Protein AF-A0A0U5JTV5-F1 (afdb_monomer_lite)

pLDDT: mean 86.44, std 17.34, range [33.72, 98.19]

Foldseek 3Di:
DPCPPPPDDPDAAEDEQVRCVVPVVVQLVVLQVVLHWYFHDDPNDGPDIDHRPSNVVVVVVVVVVVVVVVVVVVVVD

Radius of gyration: 16.14 Å; chains: 1; bounding box: 38×20×46 Å

Organism: Limosilactobacillus reuteri (NCBI:txid1598)

Sequence (77 aa):
MNNKKNFNWQQAINMNKDIFLEYFAQASGLSKAKRQPINLMEEEHRIGVYFSSAAYLEWLNKINDMKHEIMILKTKK

Secondary structure (DSSP, 8-state):
----TT-----PEEEEHHHHHHTHHHHHHHHHHHT--EEEEETTEEEEEE--HHHHHHHHHHHHHHHHHHHHHHHT-

Structure (mmCIF, N/CA/C/O backbone):
data_AF-A0A0U5JTV5-F1
#
_entry.id   AF-A0A0U5JTV5-F1
#
loop_
_atom_site.group_PDB
_atom_site.id
_atom_site.type_symbol
_atom_site.label_atom_id
_atom_site.label_alt_id
_atom_site.label_comp_id
_atom_site.label_asym_id
_atom_site.label_entity_id
_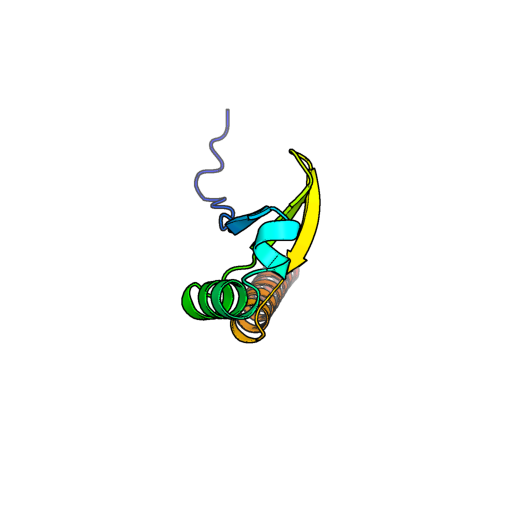atom_site.label_seq_id
_atom_site.pdbx_PDB_ins_code
_atom_site.Cartn_x
_atom_site.Cartn_y
_atom_site.Cartn_z
_atom_site.occupancy
_atom_site.B_iso_or_equiv
_atom_site.auth_seq_id
_atom_site.auth_comp_id
_atom_site.auth_asym_id
_atom_site.auth_atom_id
_atom_site.pdbx_PDB_model_num
ATOM 1 N N . MET A 1 1 ? -27.942 18.328 8.019 1.00 33.72 1 MET A N 1
ATOM 2 C CA . MET A 1 1 ? -26.986 17.255 7.663 1.00 33.72 1 MET A CA 1
ATOM 3 C C . MET A 1 1 ? -25.815 17.312 8.635 1.00 33.72 1 MET A C 1
ATOM 5 O O . MET A 1 1 ? -25.094 18.302 8.636 1.00 33.72 1 MET A O 1
ATOM 9 N N . ASN A 1 2 ? -25.682 16.319 9.522 1.00 35.47 2 ASN A N 1
ATOM 10 C CA . ASN A 1 2 ? -24.619 16.293 10.531 1.00 35.47 2 ASN A CA 1
ATOM 11 C C . ASN A 1 2 ? -23.255 16.142 9.856 1.00 35.47 2 ASN A C 1
ATOM 13 O O . ASN A 1 2 ? -22.922 15.108 9.281 1.00 35.47 2 ASN A O 1
ATOM 17 N N . ASN A 1 3 ? -22.495 17.226 9.922 1.00 41.50 3 ASN A N 1
ATOM 18 C CA . ASN A 1 3 ? -21.189 17.399 9.327 1.00 41.50 3 ASN A CA 1
ATOM 19 C C . ASN A 1 3 ? -20.187 16.546 10.134 1.00 41.50 3 ASN A C 1
ATOM 21 O O . ASN A 1 3 ? -19.735 16.969 11.199 1.00 41.50 3 ASN A O 1
ATOM 25 N N . LYS A 1 4 ? -19.884 15.319 9.676 1.00 48.34 4 LYS A N 1
ATOM 26 C CA . LYS A 1 4 ? -18.799 14.468 10.211 1.00 48.34 4 LYS A CA 1
ATOM 27 C C . LYS A 1 4 ? -17.446 15.120 9.876 1.00 48.34 4 LYS A C 1
ATOM 29 O O . LYS A 1 4 ? -16.703 14.630 9.034 1.00 48.34 4 LYS A O 1
ATOM 34 N N . LYS A 1 5 ? -17.152 16.256 10.514 1.00 46.69 5 LYS A N 1
ATOM 35 C CA . LYS A 1 5 ? -16.074 17.197 10.163 1.00 46.69 5 LYS A CA 1
ATOM 36 C C . LYS A 1 5 ? -14.645 16.654 10.278 1.00 46.69 5 LYS A C 1
ATOM 38 O O . LYS A 1 5 ? -13.732 17.345 9.851 1.00 46.69 5 LYS A O 1
ATOM 43 N N . ASN A 1 6 ? -14.438 15.435 10.780 1.00 46.41 6 ASN A N 1
ATOM 44 C CA . ASN A 1 6 ? -13.096 14.922 11.075 1.00 46.41 6 ASN A CA 1
ATOM 45 C C . ASN A 1 6 ? -12.755 13.581 10.398 1.00 46.41 6 ASN A C 1
ATOM 47 O O . ASN A 1 6 ? -11.746 12.975 10.744 1.00 46.41 6 ASN A O 1
ATOM 51 N N . PHE A 1 7 ? -13.547 13.099 9.432 1.00 45.94 7 PHE A N 1
ATOM 52 C CA . PHE A 1 7 ? -13.133 11.953 8.610 1.00 45.94 7 PHE A CA 1
ATOM 53 C C . PHE A 1 7 ? -12.299 12.442 7.423 1.00 45.94 7 PHE A C 1
ATOM 55 O O . PHE A 1 7 ? -12.808 12.622 6.319 1.00 45.94 7 PHE A O 1
ATOM 62 N N . ASN A 1 8 ? -11.010 12.687 7.659 1.00 47.50 8 ASN A N 1
ATOM 63 C CA . ASN A 1 8 ? -10.063 12.925 6.577 1.00 47.50 8 ASN A CA 1
ATOM 64 C C . ASN A 1 8 ? -9.528 11.566 6.111 1.00 47.50 8 ASN A C 1
ATOM 66 O O . ASN A 1 8 ? -8.633 10.993 6.735 1.00 47.50 8 ASN A O 1
ATOM 70 N N . TRP A 1 9 ? -10.117 11.003 5.055 1.00 52.97 9 TRP A N 1
ATOM 71 C CA . TRP A 1 9 ? -9.530 9.836 4.404 1.00 52.97 9 TRP A CA 1
ATOM 72 C C . TRP A 1 9 ? -8.153 10.247 3.888 1.00 52.97 9 TRP A C 1
ATOM 74 O O . TRP A 1 9 ? -8.055 11.170 3.081 1.00 52.97 9 TRP A O 1
ATOM 84 N N . GLN A 1 10 ? -7.087 9.588 4.358 1.00 59.97 10 GLN A N 1
ATOM 85 C CA . GLN A 1 10 ? -5.778 9.735 3.727 1.00 59.97 10 GLN A CA 1
ATOM 86 C C . GLN A 1 10 ? -5.959 9.431 2.239 1.00 59.97 10 GLN A C 1
ATOM 88 O O . GLN A 1 10 ? -6.294 8.304 1.871 1.00 59.97 10 GLN A O 1
ATOM 93 N N . GLN A 1 11 ? -5.794 10.457 1.403 1.00 64.62 11 GLN A N 1
ATOM 94 C CA . GLN A 1 11 ? -5.877 10.315 -0.041 1.00 64.62 11 GLN A CA 1
ATOM 95 C C . GLN A 1 11 ? 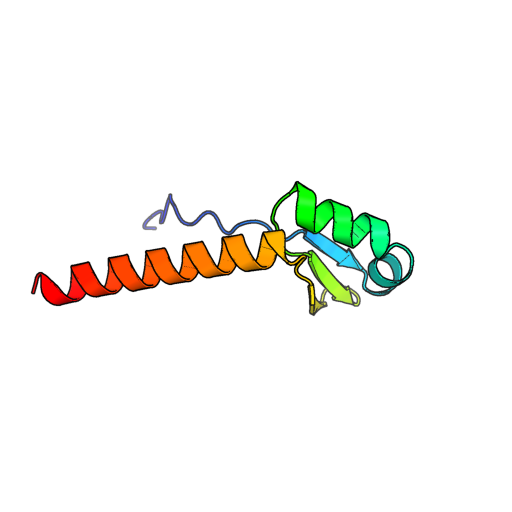-4.715 9.423 -0.471 1.00 64.62 11 GLN A C 1
ATOM 97 O O . GLN A 1 11 ? -3.551 9.812 -0.393 1.00 64.62 11 GLN A O 1
ATOM 102 N N . ALA A 1 12 ? -5.035 8.184 -0.827 1.00 74.06 12 ALA A N 1
ATOM 103 C CA . ALA A 1 12 ? -4.086 7.286 -1.454 1.00 74.06 12 ALA A CA 1
ATOM 104 C C . ALA A 1 12 ? -3.702 7.853 -2.827 1.00 74.06 12 ALA A C 1
ATOM 106 O O . ALA A 1 12 ? -4.520 8.479 -3.505 1.00 74.06 12 ALA A O 1
ATOM 107 N N . ILE A 1 13 ? -2.450 7.651 -3.227 1.00 86.94 13 ILE A N 1
ATOM 108 C CA . ILE A 1 13 ? -1.943 8.144 -4.507 1.00 86.94 13 ILE A CA 1
ATOM 109 C C . ILE A 1 13 ? -2.500 7.232 -5.600 1.00 86.94 13 ILE A C 1
ATOM 111 O O . ILE A 1 13 ? -2.197 6.045 -5.604 1.00 86.94 13 ILE A O 1
ATOM 115 N N . ASN A 1 14 ? -3.311 7.755 -6.515 1.00 93.19 14 ASN A N 1
ATOM 116 C CA . ASN A 1 14 ? -3.803 6.974 -7.650 1.00 93.19 14 ASN A CA 1
ATOM 117 C C . ASN A 1 14 ? -2.751 6.967 -8.765 1.00 93.19 14 ASN A C 1
ATOM 119 O O . ASN A 1 14 ? -2.273 8.027 -9.168 1.00 93.19 14 ASN A O 1
ATOM 123 N N . MET A 1 15 ? -2.396 5.785 -9.265 1.00 94.50 15 MET A N 1
ATOM 124 C CA . MET A 1 15 ? -1.422 5.608 -10.341 1.00 94.50 15 MET A CA 1
ATOM 125 C C . MET A 1 15 ? -1.910 4.536 -11.311 1.00 94.50 15 MET A C 1
ATOM 127 O O . MET A 1 15 ? -2.357 3.475 -10.881 1.00 94.50 15 MET A O 1
ATOM 131 N N . ASN A 1 16 ? -1.819 4.801 -12.615 1.00 96.12 16 ASN A N 1
ATOM 132 C CA . ASN A 1 16 ? -2.096 3.790 -13.634 1.00 96.12 16 ASN A CA 1
ATOM 133 C C . ASN A 1 16 ? -1.149 2.583 -13.455 1.00 96.12 16 ASN A C 1
ATOM 135 O O . ASN A 1 16 ? 0.038 2.767 -13.172 1.00 96.12 16 ASN A O 1
ATOM 139 N N . LYS A 1 17 ? -1.674 1.360 -13.598 1.00 96.38 17 LYS A N 1
ATOM 140 C CA . LYS A 1 17 ? -0.936 0.103 -13.402 1.00 96.38 17 LYS A CA 1
ATOM 141 C C . LYS A 1 17 ? 0.335 0.033 -14.241 1.00 96.38 17 LYS A C 1
ATOM 143 O O . LYS A 1 17 ? 1.377 -0.347 -13.716 1.00 96.38 17 LYS A O 1
ATOM 148 N N . ASP A 1 18 ? 0.255 0.411 -15.508 1.00 96.12 18 ASP A N 1
ATOM 149 C CA . ASP A 1 18 ? 1.367 0.267 -16.443 1.00 96.12 18 ASP A CA 1
ATOM 150 C C . ASP A 1 18 ? 2.475 1.271 -16.111 1.00 96.12 18 ASP A C 1
ATOM 152 O O . ASP A 1 18 ? 3.642 0.895 -16.030 1.00 96.12 18 ASP A O 1
ATOM 156 N N . ILE A 1 19 ? 2.101 2.505 -15.746 1.00 96.12 19 ILE A N 1
ATOM 157 C CA . ILE A 1 19 ? 3.040 3.518 -15.232 1.00 96.12 19 ILE A CA 1
ATOM 158 C C . ILE A 1 19 ? 3.709 3.040 -13.936 1.00 96.12 19 ILE A C 1
ATOM 160 O O . ILE A 1 19 ? 4.911 3.224 -13.746 1.00 96.12 19 ILE A O 1
ATOM 164 N N . PHE A 1 20 ? 2.949 2.421 -13.029 1.00 96.69 20 PHE A N 1
ATOM 165 C CA . PHE A 1 20 ? 3.506 1.879 -11.790 1.00 96.69 20 PHE A CA 1
ATOM 166 C C . PHE A 1 20 ? 4.538 0.779 -12.057 1.00 96.69 20 PHE A C 1
ATOM 168 O O . PHE A 1 20 ? 5.573 0.748 -11.393 1.00 96.69 20 PHE A O 1
ATOM 175 N N . LEU A 1 21 ? 4.261 -0.119 -13.007 1.00 96.44 21 LEU A N 1
ATOM 176 C CA . LEU A 1 21 ? 5.174 -1.202 -13.367 1.00 96.44 21 LEU A CA 1
ATOM 177 C C . LEU A 1 21 ? 6.440 -0.669 -14.050 1.00 96.44 21 LEU A C 1
ATOM 179 O O . LEU A 1 21 ? 7.535 -1.114 -13.711 1.00 96.44 21 LEU A O 1
ATOM 183 N N . GLU A 1 22 ? 6.308 0.313 -14.944 1.00 98.19 22 GLU A N 1
ATOM 184 C CA . GLU A 1 22 ? 7.439 0.954 -15.626 1.00 98.19 22 GLU A CA 1
ATOM 185 C C . GLU A 1 22 ? 8.351 1.714 -14.644 1.00 98.19 22 GLU A C 1
ATOM 187 O O . GLU A 1 22 ? 9.574 1.587 -14.697 1.00 98.19 22 GLU A O 1
ATOM 192 N N . TYR A 1 23 ? 7.766 2.445 -13.688 1.00 97.50 23 TYR A N 1
ATOM 193 C CA . TYR A 1 23 ? 8.487 3.303 -12.737 1.00 97.50 23 TYR A CA 1
ATOM 194 C C . TYR A 1 23 ? 8.436 2.785 -11.296 1.00 97.50 23 TYR A C 1
ATOM 196 O O . TYR A 1 23 ? 8.353 3.562 -10.336 1.00 97.50 23 TYR A O 1
ATOM 204 N N . PHE A 1 24 ? 8.497 1.462 -11.119 1.00 96.94 24 PHE A N 1
ATOM 205 C CA . PHE A 1 24 ? 8.303 0.826 -9.814 1.00 96.94 24 PHE A CA 1
ATOM 206 C C . PHE A 1 24 ? 9.234 1.379 -8.726 1.00 96.94 24 PHE A C 1
ATOM 208 O O . PHE A 1 24 ? 8.797 1.630 -7.602 1.00 96.94 24 PHE A O 1
ATOM 215 N N . ALA A 1 25 ? 10.514 1.608 -9.034 1.00 97.81 25 ALA A N 1
ATOM 216 C CA . ALA A 1 25 ? 11.476 2.110 -8.053 1.00 97.81 25 ALA A CA 1
ATOM 217 C C . ALA A 1 25 ? 11.099 3.514 -7.542 1.00 97.81 25 ALA A C 1
ATOM 219 O O . ALA A 1 25 ? 11.130 3.771 -6.334 1.00 97.81 25 ALA A O 1
ATOM 220 N N . GLN A 1 26 ? 10.685 4.406 -8.444 1.00 97.62 26 GLN A N 1
ATOM 221 C CA . GLN A 1 26 ? 10.243 5.761 -8.129 1.00 97.62 26 GLN A CA 1
ATOM 222 C C . GLN A 1 26 ? 8.910 5.739 -7.376 1.00 97.62 26 GLN A C 1
ATOM 224 O O . GLN A 1 26 ? 8.777 6.413 -6.354 1.00 97.62 26 GLN A O 1
ATOM 229 N N . ALA A 1 27 ? 7.951 4.925 -7.825 1.00 96.00 27 ALA A N 1
ATOM 230 C CA . ALA A 1 27 ? 6.667 4.737 -7.156 1.00 96.00 27 ALA A CA 1
ATOM 231 C C . ALA A 1 27 ? 6.854 4.191 -5.728 1.00 96.00 27 ALA A C 1
ATOM 233 O O . ALA A 1 27 ? 6.283 4.707 -4.764 1.00 96.00 27 ALA A O 1
ATOM 234 N N . SER A 1 28 ? 7.735 3.206 -5.552 1.00 95.81 28 SER A N 1
ATOM 235 C CA . SER A 1 28 ? 8.098 2.668 -4.241 1.00 95.81 28 SER A CA 1
ATOM 236 C C . SER A 1 28 ? 8.746 3.727 -3.343 1.00 95.81 28 SER A C 1
ATOM 238 O O . SER A 1 28 ? 8.355 3.881 -2.180 1.00 95.81 28 SER A O 1
ATOM 240 N N . GLY A 1 29 ? 9.671 4.522 -3.893 1.00 96.69 29 GLY A N 1
ATOM 241 C CA . GLY A 1 29 ? 10.279 5.662 -3.207 1.00 96.69 29 GLY A CA 1
ATOM 242 C C . GLY A 1 29 ? 9.251 6.707 -2.768 1.00 96.69 29 GLY A C 1
ATOM 243 O O . GLY A 1 29 ? 9.292 7.164 -1.625 1.00 96.69 29 GLY A O 1
ATOM 244 N N . LEU A 1 30 ? 8.281 7.025 -3.629 1.00 94.25 30 LEU A N 1
ATOM 245 C CA . LEU A 1 30 ? 7.188 7.948 -3.330 1.00 94.25 30 LEU A CA 1
ATOM 246 C C . LEU A 1 30 ? 6.304 7.427 -2.190 1.00 94.25 30 LEU A C 1
ATOM 248 O O . LEU A 1 30 ? 6.070 8.158 -1.225 1.00 94.25 30 LEU A O 1
ATOM 252 N N . SER A 1 31 ? 5.873 6.160 -2.258 1.00 94.25 31 SER A N 1
ATOM 253 C CA . SER A 1 31 ? 5.095 5.521 -1.187 1.00 94.25 31 SER A CA 1
ATOM 254 C C . SER A 1 31 ? 5.841 5.573 0.148 1.00 94.25 31 SER A C 1
ATOM 256 O O . SER A 1 31 ? 5.249 5.895 1.179 1.00 94.25 31 SER A O 1
ATOM 258 N N . LYS A 1 32 ? 7.154 5.311 0.134 1.00 95.00 32 LYS A N 1
ATOM 259 C CA . LYS A 1 32 ? 8.003 5.356 1.330 1.00 95.00 32 LYS A CA 1
ATOM 260 C C . LYS A 1 32 ? 8.129 6.771 1.891 1.00 95.00 32 LYS A C 1
ATOM 262 O O . LYS A 1 32 ? 7.950 6.961 3.090 1.00 95.00 32 LYS A O 1
ATOM 267 N N . ALA A 1 33 ? 8.420 7.756 1.041 1.00 93.88 33 ALA A N 1
ATOM 268 C CA . ALA A 1 33 ? 8.644 9.141 1.450 1.00 93.88 33 ALA A CA 1
ATOM 269 C C . ALA A 1 33 ? 7.370 9.804 1.993 1.00 93.88 33 ALA A C 1
ATOM 271 O O . ALA A 1 33 ? 7.422 10.522 2.989 1.00 93.88 33 ALA A O 1
ATOM 272 N N . LYS A 1 34 ? 6.220 9.541 1.362 1.00 91.25 34 LYS A N 1
ATOM 273 C CA . LYS A 1 34 ? 4.918 10.070 1.794 1.00 91.25 34 LYS A CA 1
ATOM 274 C C . LYS A 1 34 ? 4.268 9.245 2.898 1.00 91.25 34 LYS A C 1
ATOM 276 O O . LYS A 1 34 ? 3.295 9.705 3.484 1.00 91.25 34 LYS A O 1
ATOM 281 N N . ARG A 1 35 ? 4.792 8.043 3.164 1.00 91.44 35 ARG A N 1
ATOM 282 C CA . ARG A 1 35 ? 4.198 7.049 4.070 1.00 91.44 35 ARG A CA 1
ATOM 283 C C . ARG A 1 35 ? 2.723 6.799 3.740 1.00 91.44 35 ARG A C 1
ATOM 285 O O . ARG A 1 35 ? 1.857 6.742 4.608 1.00 91.44 35 ARG A O 1
ATOM 292 N N . GLN A 1 36 ? 2.448 6.685 2.445 1.00 91.12 36 GLN A N 1
ATOM 293 C CA . GLN A 1 36 ? 1.108 6.527 1.890 1.00 91.12 36 GLN A CA 1
ATOM 294 C C . GLN A 1 36 ? 1.068 5.357 0.900 1.00 91.12 36 GLN A C 1
ATOM 296 O O . GLN A 1 36 ? 2.076 5.074 0.238 1.00 91.12 36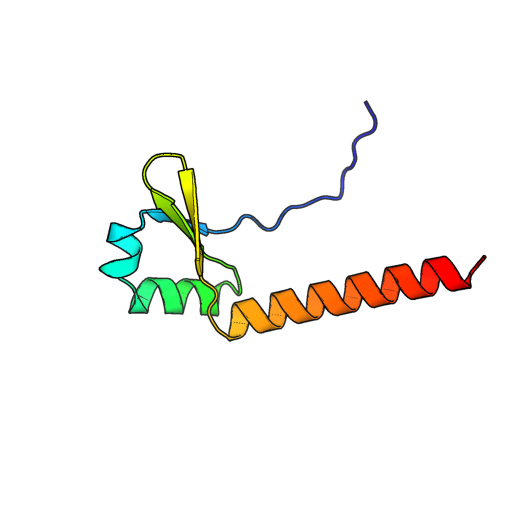 GLN A O 1
ATOM 301 N N . PRO A 1 37 ? -0.078 4.666 0.784 1.00 93.25 37 PRO A N 1
ATOM 302 C CA . PRO A 1 37 ? -0.282 3.670 -0.257 1.00 93.25 37 PRO A CA 1
ATOM 303 C C . PRO A 1 37 ? -0.410 4.301 -1.645 1.00 93.25 37 PRO A C 1
ATOM 305 O O . PRO A 1 37 ? -0.808 5.462 -1.790 1.00 93.25 37 PRO A O 1
ATOM 308 N N . ILE A 1 38 ? -0.140 3.482 -2.661 1.00 95.19 38 ILE A N 1
ATOM 309 C CA . ILE A 1 38 ? -0.458 3.768 -4.059 1.00 95.19 38 ILE A CA 1
ATOM 310 C C . ILE A 1 38 ? -1.613 2.858 -4.475 1.00 95.19 38 ILE A C 1
ATOM 312 O O . ILE A 1 38 ? -1.489 1.637 -4.430 1.00 95.19 38 ILE A O 1
ATOM 316 N N . ASN A 1 39 ? -2.736 3.443 -4.877 1.00 95.56 39 ASN A N 1
ATOM 317 C CA . ASN A 1 39 ? -3.798 2.726 -5.565 1.00 95.56 39 ASN A CA 1
ATOM 318 C C . ASN A 1 39 ? -3.360 2.477 -7.010 1.00 95.56 39 ASN A C 1
ATOM 320 O O . ASN A 1 39 ? -3.078 3.424 -7.745 1.00 95.56 39 ASN A O 1
ATOM 324 N N . LEU A 1 40 ? -3.337 1.209 -7.408 1.00 96.06 40 LEU A N 1
ATOM 325 C CA . LEU A 1 40 ? -3.118 0.804 -8.789 1.00 96.06 40 LEU A CA 1
ATOM 326 C C . LEU A 1 40 ? -4.452 0.870 -9.526 1.00 96.06 40 LEU A C 1
ATOM 328 O O . LEU A 1 40 ? -5.417 0.209 -9.130 1.00 96.06 40 LEU A O 1
ATOM 332 N N . MET A 1 41 ? -4.490 1.686 -10.570 1.00 96.25 41 MET A N 1
ATOM 333 C CA . MET A 1 41 ? -5.672 1.973 -11.370 1.00 96.25 41 MET A CA 1
ATOM 334 C C . MET A 1 41 ? -5.535 1.338 -12.754 1.00 96.25 41 MET A C 1
ATOM 336 O O . MET A 1 41 ? -4.478 1.426 -13.376 1.00 96.25 41 MET A O 1
ATOM 340 N N . GLU A 1 42 ? -6.611 0.745 -13.249 1.00 95.81 42 GLU A N 1
ATOM 341 C CA . GLU A 1 42 ? -6.793 0.365 -14.649 1.00 95.81 42 GLU A CA 1
ATOM 342 C C . GLU A 1 42 ? -8.054 1.095 -15.118 1.00 95.81 42 GLU A C 1
ATOM 344 O O . GLU A 1 42 ? -9.125 0.921 -14.534 1.00 95.81 42 GLU A O 1
ATOM 349 N N . GLU A 1 43 ? -7.899 2.014 -16.076 1.00 89.31 43 GLU A N 1
ATOM 350 C CA . GLU A 1 43 ? -8.917 3.030 -16.390 1.00 89.31 43 GLU A CA 1
ATOM 351 C C . GLU A 1 43 ? -9.354 3.802 -15.121 1.00 89.31 43 GLU A C 1
ATOM 353 O O . GLU A 1 43 ? -8.512 4.340 -14.397 1.00 89.31 43 GLU A O 1
ATOM 358 N N . GLU A 1 44 ? -10.656 3.850 -14.824 1.00 86.44 44 GLU A N 1
ATOM 359 C CA . GLU A 1 44 ? -11.220 4.478 -13.620 1.00 86.44 44 GLU A CA 1
ATOM 360 C C . GLU A 1 44 ? -11.367 3.504 -12.435 1.00 86.44 44 GLU A C 1
ATOM 362 O O . GLU A 1 44 ? -11.820 3.885 -11.351 1.00 86.44 44 GLU A O 1
ATOM 367 N N . HIS A 1 45 ? -10.957 2.244 -12.599 1.00 91.50 45 HIS A N 1
ATOM 368 C CA . HIS A 1 45 ? -11.154 1.194 -11.607 1.00 91.50 45 HIS A CA 1
ATOM 369 C C . HIS A 1 45 ? -9.873 0.914 -10.823 1.00 91.50 45 HIS A C 1
ATOM 371 O O . HIS A 1 45 ? -8.795 0.708 -11.379 1.00 91.50 45 HIS A O 1
ATOM 377 N N . ARG A 1 46 ? -9.983 0.861 -9.492 1.00 93.88 46 ARG A N 1
ATOM 378 C CA . ARG A 1 46 ? -8.868 0.425 -8.646 1.00 93.88 46 ARG A CA 1
ATOM 379 C C . ARG A 1 46 ? -8.760 -1.095 -8.683 1.00 93.88 46 ARG A C 1
ATOM 381 O O . ARG A 1 46 ? -9.636 -1.782 -8.161 1.00 93.88 46 ARG A O 1
ATOM 388 N N . ILE A 1 47 ? -7.640 -1.596 -9.183 1.00 95.88 47 ILE A N 1
ATOM 389 C CA . ILE A 1 47 ? -7.351 -3.032 -9.292 1.00 95.88 47 ILE A CA 1
ATOM 390 C C . ILE A 1 47 ? -6.424 -3.551 -8.187 1.00 95.88 47 ILE A C 1
ATOM 392 O O . ILE A 1 47 ? -6.325 -4.754 -7.966 1.00 95.88 47 ILE A O 1
ATOM 396 N N . GLY A 1 48 ? -5.737 -2.657 -7.472 1.00 94.44 48 GLY A N 1
ATOM 397 C CA . GLY A 1 48 ? -4.797 -3.052 -6.429 1.00 94.44 48 GLY A CA 1
ATOM 398 C C . GLY A 1 48 ? -4.352 -1.897 -5.547 1.00 94.44 48 GLY A C 1
ATOM 399 O O . GLY A 1 48 ? -4.647 -0.731 -5.812 1.00 94.44 48 GLY A O 1
ATOM 400 N N . VAL A 1 49 ? -3.637 -2.232 -4.476 1.00 94.62 49 VAL A N 1
ATOM 401 C CA . VAL A 1 49 ? -3.003 -1.256 -3.587 1.00 94.62 49 VAL A CA 1
ATOM 402 C C . VAL A 1 49 ? -1.594 -1.730 -3.274 1.00 94.62 49 VAL A C 1
ATOM 404 O O . VAL A 1 49 ? -1.401 -2.841 -2.785 1.00 94.62 49 VAL A O 1
ATOM 407 N N . TYR A 1 50 ? -0.615 -0.875 -3.538 1.00 95.19 50 TYR A N 1
ATOM 408 C CA . TYR A 1 50 ? 0.771 -1.090 -3.167 1.00 95.19 50 TYR A CA 1
ATOM 409 C C . TYR A 1 50 ? 1.123 -0.297 -1.907 1.00 95.19 50 TYR A C 1
ATOM 411 O O . TYR A 1 50 ? 0.774 0.879 -1.767 1.00 95.19 50 TYR A O 1
ATOM 419 N N . PHE A 1 51 ? 1.888 -0.933 -1.021 1.00 94.88 51 PHE A N 1
ATOM 420 C CA . PHE A 1 51 ? 2.512 -0.291 0.127 1.00 94.88 51 PHE A CA 1
ATOM 421 C C . PHE A 1 51 ? 4.017 -0.532 0.091 1.00 94.88 51 PHE A C 1
ATOM 423 O O . PHE A 1 51 ? 4.471 -1.674 0.050 1.00 94.88 51 PHE A O 1
ATOM 430 N N . SER A 1 52 ? 4.802 0.536 0.228 1.00 95.38 52 SER A N 1
ATOM 431 C CA . SER A 1 52 ? 6.154 0.379 0.766 1.00 95.38 52 SER A CA 1
ATOM 432 C C . SER A 1 52 ? 6.082 -0.139 2.209 1.00 95.38 52 SER A C 1
ATOM 434 O O . SER A 1 52 ? 5.118 0.140 2.927 1.00 95.38 52 SER A O 1
ATOM 436 N N . SER A 1 53 ? 7.125 -0.825 2.684 1.00 95.69 53 SER A N 1
ATOM 437 C CA . SER A 1 53 ? 7.167 -1.327 4.068 1.00 95.69 53 SER A CA 1
ATOM 438 C C . SER A 1 53 ? 6.927 -0.219 5.101 1.00 95.69 53 SER A C 1
ATOM 440 O O . SER A 1 53 ? 6.216 -0.431 6.077 1.00 95.69 53 SER A O 1
ATOM 442 N N . ALA A 1 54 ? 7.460 0.987 4.864 1.00 93.69 54 ALA A N 1
ATOM 443 C CA . ALA A 1 54 ? 7.259 2.134 5.750 1.00 93.69 54 ALA A CA 1
ATOM 444 C C . ALA A 1 54 ? 5.794 2.604 5.780 1.00 93.69 54 ALA A C 1
ATOM 446 O O . ALA A 1 54 ? 5.255 2.855 6.856 1.00 93.69 54 ALA A O 1
ATOM 447 N N . ALA A 1 55 ? 5.140 2.687 4.616 1.00 92.62 55 ALA A N 1
ATOM 448 C CA . ALA A 1 55 ? 3.724 3.040 4.534 1.00 92.62 55 ALA A CA 1
ATOM 449 C C . ALA A 1 55 ? 2.833 1.971 5.188 1.00 92.62 55 ALA A C 1
ATOM 451 O O . ALA A 1 55 ? 1.876 2.309 5.881 1.00 92.62 55 ALA A O 1
ATOM 452 N N . TYR A 1 56 ? 3.166 0.688 5.007 1.00 94.06 56 TYR A N 1
ATOM 453 C CA . TYR A 1 56 ? 2.435 -0.414 5.629 1.00 94.06 56 TYR A CA 1
ATOM 454 C C . TYR A 1 56 ? 2.528 -0.373 7.158 1.00 94.06 56 TYR A C 1
ATOM 456 O O . TYR A 1 56 ? 1.510 -0.488 7.834 1.00 94.06 56 TYR A O 1
ATOM 464 N N . LEU A 1 57 ? 3.729 -0.165 7.707 1.00 94.69 5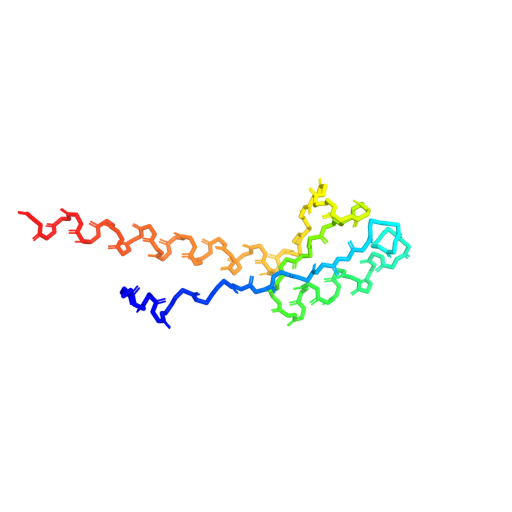7 LEU A N 1
ATOM 465 C CA . LEU A 1 57 ? 3.927 -0.066 9.155 1.00 94.69 57 LEU A CA 1
ATOM 466 C C . LEU A 1 57 ? 3.144 1.104 9.761 1.00 94.69 57 LEU A C 1
ATOM 468 O O . LEU A 1 57 ? 2.506 0.934 10.797 1.00 94.69 57 LEU A O 1
ATOM 472 N N . GLU A 1 58 ? 3.131 2.271 9.109 1.00 90.75 58 GLU A N 1
ATOM 473 C CA . GLU A 1 58 ? 2.331 3.403 9.590 1.00 90.75 58 GLU A CA 1
ATOM 474 C C . GLU A 1 58 ? 0.827 3.096 9.565 1.00 90.75 58 GLU A C 1
ATOM 476 O O . GLU A 1 58 ? 0.111 3.414 10.516 1.00 90.75 58 GLU A O 1
ATOM 481 N N . TRP A 1 59 ? 0.345 2.449 8.504 1.00 90.25 59 TRP A N 1
ATOM 482 C CA . TRP A 1 59 ? -1.052 2.036 8.405 1.00 90.25 59 TRP A CA 1
ATOM 483 C C . TRP A 1 59 ? -1.433 1.010 9.481 1.00 90.25 59 TRP A C 1
ATOM 485 O O . TRP A 1 59 ? -2.469 1.156 10.132 1.00 90.25 59 TRP A O 1
ATOM 495 N N . LEU A 1 60 ? -0.575 0.015 9.721 1.00 93.81 60 LEU A N 1
ATOM 496 C CA . LEU A 1 60 ? -0.781 -1.000 10.752 1.00 93.81 60 LEU A CA 1
ATOM 497 C C . LEU A 1 60 ? -0.830 -0.383 12.155 1.00 93.81 60 LEU A C 1
ATOM 499 O O . LEU A 1 60 ? -1.710 -0.733 12.940 1.00 93.81 60 LEU A O 1
ATOM 503 N N . ASN A 1 61 ? 0.064 0.564 12.453 1.00 93.50 61 ASN A N 1
ATOM 504 C CA . ASN A 1 61 ? 0.065 1.272 13.732 1.00 93.50 61 ASN A CA 1
ATOM 505 C C . ASN A 1 61 ? -1.245 2.036 13.943 1.00 93.50 61 ASN A C 1
ATOM 507 O O . ASN A 1 61 ? -1.901 1.826 14.957 1.00 93.50 61 ASN A O 1
ATOM 511 N N . LYS A 1 62 ? -1.706 2.797 12.940 1.00 91.12 62 LYS A N 1
ATOM 512 C CA . LYS A 1 62 ? -3.005 3.491 13.010 1.00 91.12 62 LYS A CA 1
ATOM 513 C C . LYS A 1 62 ? -4.165 2.528 13.262 1.00 91.12 62 LYS A C 1
ATOM 515 O O . LYS A 1 62 ? -5.064 2.837 14.037 1.00 91.12 62 LYS A O 1
ATOM 520 N N . ILE A 1 63 ? -4.163 1.353 12.626 1.00 92.31 63 ILE A N 1
ATOM 521 C CA . ILE A 1 63 ? -5.182 0.322 12.879 1.00 92.31 63 ILE A CA 1
ATOM 522 C C . ILE A 1 63 ? -5.134 -0.168 14.322 1.00 92.31 63 ILE A C 1
ATOM 524 O O . ILE A 1 63 ? -6.186 -0.344 14.937 1.00 92.31 63 ILE A O 1
ATOM 528 N N . ASN A 1 64 ? -3.941 -0.417 14.852 1.00 95.69 64 ASN A N 1
ATOM 529 C CA . ASN A 1 64 ? -3.780 -0.887 16.221 1.00 95.69 64 ASN A CA 1
ATOM 530 C C . ASN A 1 64 ? -4.222 0.175 17.234 1.00 95.69 64 ASN A C 1
ATOM 532 O O . ASN A 1 64 ? -4.953 -0.166 18.163 1.00 95.69 64 ASN A O 1
ATOM 536 N N . ASP A 1 65 ? -3.887 1.443 16.997 1.00 95.44 65 ASP A N 1
ATOM 537 C CA . ASP A 1 65 ? -4.321 2.570 17.825 1.00 95.44 65 ASP A CA 1
ATOM 538 C C . ASP A 1 65 ? -5.852 2.680 17.834 1.00 95.44 65 ASP A C 1
ATOM 540 O O . ASP A 1 65 ? -6.474 2.665 18.895 1.00 95.44 65 ASP A O 1
ATOM 544 N N . MET A 1 66 ? -6.493 2.646 16.658 1.00 94.12 66 MET A N 1
ATOM 545 C CA . MET A 1 66 ? -7.960 2.665 16.560 1.00 94.12 66 MET A CA 1
ATOM 546 C C . MET A 1 66 ? -8.611 1.464 17.261 1.00 94.12 66 MET A C 1
ATOM 548 O O . MET A 1 66 ? -9.633 1.607 17.934 1.00 94.12 66 MET A O 1
ATOM 552 N N . LYS A 1 67 ? -8.041 0.259 17.123 1.00 94.88 67 LYS A N 1
ATOM 553 C CA . LYS A 1 67 ? -8.534 -0.935 17.831 1.00 94.88 67 LYS A CA 1
ATOM 554 C C . LYS A 1 67 ? -8.436 -0.759 19.345 1.00 94.88 67 LYS A C 1
ATOM 556 O O . LYS A 1 67 ? -9.365 -1.142 20.058 1.00 94.88 67 LYS A O 1
ATOM 561 N N . HIS A 1 68 ? -7.333 -0.189 19.823 1.00 94.38 68 HIS A N 1
ATOM 562 C CA . HIS A 1 68 ? -7.116 0.084 21.236 1.00 94.38 68 HIS A CA 1
ATOM 563 C C . HIS A 1 68 ? -8.119 1.114 21.774 1.00 94.38 68 HIS A C 1
ATOM 565 O O . HIS A 1 68 ? -8.770 0.863 22.788 1.00 94.38 68 HIS A O 1
ATOM 571 N N . GLU A 1 69 ? -8.338 2.215 21.053 1.00 94.31 69 GLU A N 1
ATOM 572 C CA . GLU A 1 69 ? -9.341 3.226 21.405 1.00 94.31 69 GLU A CA 1
ATOM 573 C C . GLU A 1 69 ? -10.754 2.630 21.491 1.00 94.31 69 GLU A C 1
ATOM 575 O O . GLU A 1 69 ? -11.468 2.847 22.473 1.00 94.31 69 GLU A O 1
ATOM 580 N N . ILE A 1 70 ? -11.149 1.810 20.510 1.00 94.56 70 ILE A N 1
ATOM 581 C CA . ILE A 1 70 ? -12.444 1.111 20.524 1.00 94.56 70 ILE A CA 1
ATOM 582 C C . ILE A 1 70 ? -12.559 0.187 21.742 1.00 94.56 70 ILE A C 1
ATOM 584 O O . ILE A 1 70 ? -13.629 0.105 22.348 1.00 94.56 70 ILE A O 1
ATOM 588 N N . MET A 1 71 ? -11.482 -0.514 22.106 1.00 95.19 71 MET A N 1
ATOM 589 C CA . MET A 1 71 ? -11.463 -1.393 23.275 1.00 95.19 71 MET A CA 1
ATOM 590 C C . MET A 1 71 ? -11.701 -0.604 24.567 1.00 95.19 71 MET A C 1
ATOM 592 O O . MET A 1 71 ? -12.584 -0.979 25.336 1.00 95.19 71 MET A O 1
ATOM 596 N N . ILE A 1 72 ? -10.995 0.515 24.764 1.00 94.75 72 ILE A N 1
ATOM 597 C CA . ILE A 1 72 ? -11.181 1.404 25.924 1.00 94.75 72 ILE A CA 1
ATOM 598 C C . ILE A 1 72 ? -12.622 1.924 25.998 1.00 94.75 72 ILE A C 1
ATOM 600 O O . ILE A 1 72 ? -13.215 1.987 27.073 1.00 94.75 72 ILE A O 1
ATOM 604 N N . LEU A 1 73 ? -13.207 2.313 24.864 1.00 93.81 73 LEU A N 1
ATOM 605 C CA . LEU A 1 73 ? -14.582 2.816 24.831 1.00 93.81 73 LEU A CA 1
ATOM 606 C C . LEU A 1 73 ? -15.611 1.738 25.195 1.00 93.81 73 LEU A C 1
ATOM 608 O O . LEU A 1 73 ? -16.637 2.055 25.792 1.00 93.81 73 LEU A O 1
ATOM 612 N N . LYS A 1 74 ? -15.346 0.471 24.858 1.00 91.31 74 LYS A N 1
ATOM 613 C CA . LYS A 1 74 ? -16.222 -0.653 25.219 1.00 91.31 74 LYS A CA 1
ATOM 614 C C . LYS A 1 74 ? -16.147 -1.020 26.699 1.00 91.31 74 LYS A C 1
ATOM 616 O O . LYS A 1 74 ? -17.161 -1.443 27.236 1.00 91.31 74 LYS A O 1
ATOM 621 N N . THR A 1 75 ? -14.987 -0.872 27.340 1.00 88.19 75 THR A N 1
ATOM 622 C CA . THR A 1 75 ? -14.783 -1.231 28.756 1.00 88.19 75 THR A CA 1
ATOM 623 C C . THR A 1 75 ? -15.205 -0.141 29.742 1.00 88.19 75 THR A C 1
ATOM 625 O O . THR A 1 75 ? -15.264 -0.400 30.937 1.00 88.19 75 THR A O 1
ATOM 628 N N . LYS A 1 76 ? -15.511 1.071 29.263 1.00 73.75 76 LYS A N 1
ATOM 629 C CA . LYS A 1 76 ? -16.080 2.173 30.064 1.00 73.75 76 LYS A CA 1
ATOM 630 C C . LYS A 1 76 ? -17.616 2.127 30.191 1.00 73.75 76 LYS A C 1
ATOM 632 O O . LYS A 1 76 ? -18.200 3.091 30.683 1.00 73.75 76 LYS A O 1
ATOM 637 N N . LY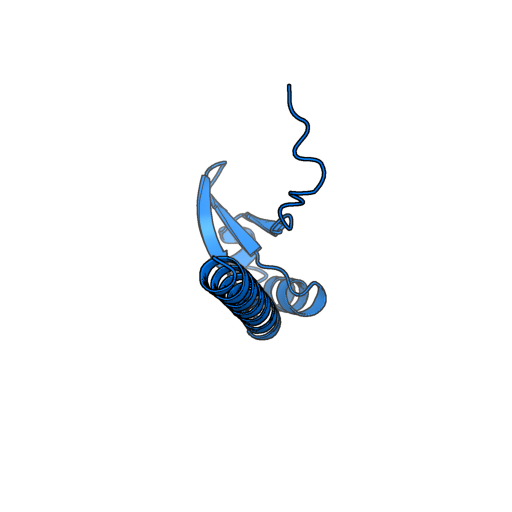S A 1 77 ? -18.259 1.057 29.715 1.00 51.69 77 LYS A N 1
ATOM 638 C CA . LYS A 1 77 ? -19.672 0.730 29.971 1.00 51.69 77 LYS A CA 1
ATOM 639 C C . LYS A 1 77 ? -19.773 -0.267 31.112 1.00 51.69 77 LYS A C 1
ATOM 64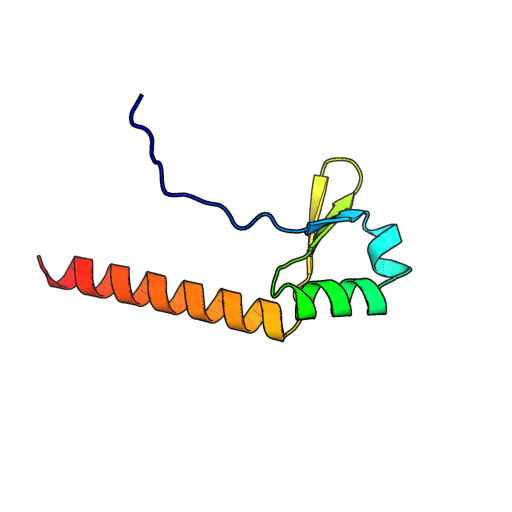1 O O . LYS A 1 77 ? -20.770 -0.160 31.853 1.00 51.69 77 LYS A O 1
#